Protein AF-A0A2Z6R5H4-F1 (afdb_monomer)

Structure (mmCIF, N/CA/C/O backbone):
data_AF-A0A2Z6R5H4-F1
#
_entry.id   AF-A0A2Z6R5H4-F1
#
loop_
_atom_site.group_PDB
_atom_site.id
_atom_site.type_symbol
_atom_site.label_atom_id
_atom_site.label_alt_id
_atom_site.label_comp_id
_atom_site.label_asym_id
_atom_site.label_entity_id
_atom_site.label_seq_id
_atom_site.pdbx_PDB_ins_code
_atom_site.Cartn_x
_atom_site.Cartn_y
_atom_site.Cartn_z
_atom_site.occupancy
_atom_site.B_iso_or_equiv
_atom_site.auth_seq_id
_atom_site.auth_comp_id
_atom_site.auth_asym_id
_atom_site.auth_atom_id
_atom_site.pdbx_PDB_model_num
ATOM 1 N N . MET A 1 1 ? -3.017 15.406 20.277 1.00 67.44 1 MET A N 1
ATOM 2 C CA . MET A 1 1 ? -3.086 14.235 19.379 1.00 67.44 1 MET A CA 1
ATOM 3 C C . MET A 1 1 ? -2.894 12.911 20.128 1.00 67.44 1 MET A C 1
ATOM 5 O O . MET A 1 1 ? -3.797 12.103 20.088 1.00 67.44 1 MET A O 1
ATOM 9 N N . ILE A 1 2 ? -1.817 12.682 20.895 1.00 77.56 2 ILE A N 1
ATOM 10 C CA . ILE A 1 2 ? -1.639 11.403 21.632 1.00 77.56 2 ILE A CA 1
ATOM 11 C C . ILE A 1 2 ? -2.570 11.236 22.850 1.00 77.56 2 ILE A C 1
ATOM 13 O O . ILE A 1 2 ? -3.111 10.157 23.079 1.00 77.56 2 ILE A O 1
ATOM 17 N N . LYS A 1 3 ? -2.824 12.319 23.601 1.00 86.56 3 LYS A N 1
ATOM 18 C CA . LYS A 1 3 ? -3.704 12.290 24.785 1.00 86.56 3 LYS A CA 1
ATOM 19 C C . LYS A 1 3 ? -5.147 11.893 24.453 1.00 86.56 3 LYS A C 1
ATOM 21 O O . LYS A 1 3 ? -5.772 11.202 25.246 1.00 86.56 3 LYS A O 1
ATOM 26 N N . SER A 1 4 ? -5.666 12.289 23.288 1.00 84.25 4 SER A N 1
ATOM 27 C CA . SER A 1 4 ? -7.026 11.928 22.866 1.00 84.25 4 SER A CA 1
ATOM 28 C C . SER A 1 4 ? -7.162 10.427 22.625 1.00 84.25 4 SER A C 1
ATOM 30 O O . SER A 1 4 ? -8.132 9.842 23.089 1.00 84.25 4 SER A O 1
ATOM 32 N N . PHE A 1 5 ? -6.158 9.783 22.023 1.00 81.06 5 PHE A N 1
ATOM 33 C CA . PHE A 1 5 ? -6.157 8.328 21.838 1.00 81.06 5 PHE A CA 1
ATOM 34 C C . PHE A 1 5 ? -6.057 7.568 23.166 1.00 81.06 5 PHE A C 1
ATOM 36 O O . PHE A 1 5 ? -6.724 6.553 23.350 1.00 81.06 5 PHE A O 1
ATOM 43 N N . ILE A 1 6 ? -5.265 8.070 24.121 1.00 84.62 6 ILE A N 1
ATOM 44 C CA . ILE A 1 6 ? -5.173 7.477 25.466 1.00 84.62 6 ILE A CA 1
ATOM 45 C C . ILE A 1 6 ? -6.519 7.589 26.193 1.00 84.62 6 ILE A C 1
ATOM 47 O O . ILE A 1 6 ? -6.988 6.612 26.776 1.00 84.62 6 ILE A O 1
ATOM 51 N N . ASN A 1 7 ? -7.161 8.757 26.125 1.00 89.69 7 ASN A N 1
ATOM 52 C CA . ASN A 1 7 ? -8.458 8.991 26.754 1.00 89.69 7 ASN A CA 1
ATOM 53 C C . ASN A 1 7 ? -9.560 8.133 26.125 1.00 89.69 7 ASN A C 1
ATOM 55 O O . ASN A 1 7 ? -10.330 7.511 26.852 1.00 89.69 7 ASN A O 1
ATOM 59 N N . GLU A 1 8 ? -9.596 8.035 24.795 1.00 87.19 8 GLU A N 1
ATOM 60 C CA . GLU A 1 8 ? -10.532 7.169 24.076 1.00 87.19 8 GLU A CA 1
ATOM 61 C C . GLU A 1 8 ? -10.332 5.698 24.461 1.00 87.19 8 GLU A C 1
ATOM 63 O O . GLU A 1 8 ? -11.297 4.982 24.721 1.00 87.19 8 GLU A O 1
ATOM 68 N N . ARG A 1 9 ? -9.080 5.245 24.592 1.00 82.88 9 ARG A N 1
ATOM 69 C CA . ARG A 1 9 ? -8.778 3.882 25.041 1.00 82.88 9 ARG A CA 1
ATOM 70 C C . ARG A 1 9 ? -9.242 3.629 26.476 1.00 82.88 9 ARG A C 1
ATOM 72 O O . ARG A 1 9 ? -9.796 2.570 26.752 1.00 82.88 9 ARG A O 1
ATOM 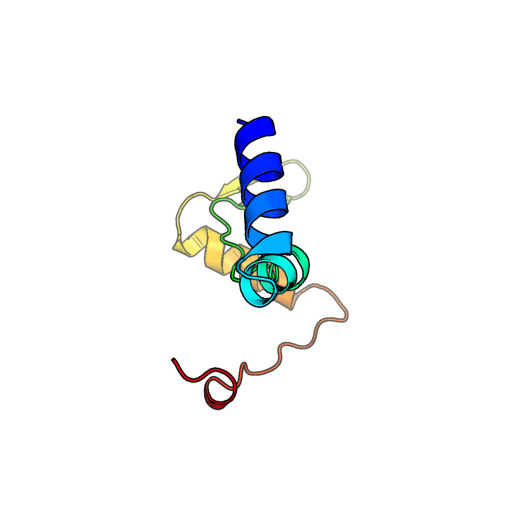79 N N . ASN A 1 10 ? -9.041 4.590 27.375 1.00 89.88 10 ASN A N 1
ATOM 80 C CA . ASN A 1 10 ? -9.480 4.490 28.769 1.00 89.88 10 ASN A CA 1
ATOM 81 C C . ASN A 1 10 ? -11.010 4.480 28.890 1.00 89.88 10 ASN A C 1
ATOM 83 O O . ASN A 1 10 ? -11.549 3.754 29.723 1.00 89.88 10 ASN A O 1
ATOM 87 N N . HIS A 1 11 ? -11.702 5.246 28.046 1.00 91.50 11 HIS A N 1
ATOM 88 C CA . HIS A 1 11 ? -13.158 5.217 27.951 1.00 91.50 11 HIS A CA 1
ATOM 89 C C . HIS A 1 11 ? -13.643 3.869 27.404 1.00 91.50 11 HIS A C 1
ATOM 91 O O . HIS A 1 11 ? -14.444 3.198 28.045 1.00 91.50 11 HIS A O 1
ATOM 97 N N . ASN A 1 12 ? -13.064 3.387 26.300 1.00 89.69 12 ASN A N 1
ATOM 98 C CA . ASN A 1 12 ? -13.398 2.078 25.738 1.00 89.69 12 ASN A CA 1
ATOM 99 C C . ASN A 1 12 ? -13.100 0.932 26.722 1.00 89.69 12 ASN A C 1
ATOM 101 O O . ASN A 1 12 ? -13.855 -0.029 26.786 1.00 89.69 12 ASN A O 1
ATOM 105 N N . TYR A 1 13 ? -12.050 1.020 27.540 1.00 86.88 13 TYR A N 1
ATOM 106 C CA . TYR A 1 13 ? -11.779 0.019 28.579 1.00 86.88 13 TYR A CA 1
ATOM 107 C C . TYR A 1 13 ? -12.917 -0.104 29.606 1.00 86.88 13 TYR A C 1
ATOM 109 O O . TYR A 1 13 ? -13.224 -1.209 30.059 1.00 86.88 13 TYR A O 1
ATOM 117 N N . LYS A 1 14 ? -13.551 1.018 29.962 1.00 90.69 14 LYS A N 1
ATOM 118 C CA . LYS A 1 14 ? -14.657 1.053 30.924 1.00 90.69 14 LYS A CA 1
ATOM 119 C C . LYS A 1 14 ? -15.990 0.690 30.272 1.00 90.69 14 LYS A C 1
ATOM 121 O O . LYS A 1 14 ? -16.683 -0.192 30.770 1.00 90.69 14 LYS A O 1
ATOM 126 N N . ASP A 1 15 ? -16.283 1.312 29.133 1.00 92.00 15 ASP A N 1
ATOM 127 C CA . ASP A 1 15 ? -17.640 1.394 28.588 1.00 92.00 15 ASP A CA 1
ATOM 128 C C . ASP A 1 15 ? -17.833 0.570 27.302 1.00 92.00 15 ASP A C 1
ATOM 130 O O . ASP A 1 15 ? -18.955 0.218 26.947 1.00 92.00 15 ASP A O 1
ATOM 134 N N . ASN A 1 16 ? -16.752 0.208 26.597 1.00 87.12 16 ASN A N 1
ATOM 135 C CA . ASN A 1 16 ? -16.825 -0.570 25.356 1.00 87.12 16 ASN A CA 1
ATOM 136 C C . ASN A 1 16 ? -15.601 -1.481 25.159 1.00 87.12 16 ASN A C 1
ATOM 138 O O . ASN A 1 16 ? -14.749 -1.271 24.286 1.00 87.12 16 ASN A O 1
ATOM 142 N N . LYS A 1 17 ? -15.518 -2.519 26.001 1.00 86.81 17 LYS A N 1
ATOM 143 C CA . LYS A 1 17 ? -14.379 -3.452 26.053 1.00 86.81 17 LYS A CA 1
ATOM 144 C C . LYS A 1 17 ? -14.111 -4.136 24.710 1.00 86.81 17 LYS A C 1
ATOM 146 O O . LYS A 1 17 ? -12.955 -4.372 24.380 1.00 86.81 17 LYS A O 1
ATOM 151 N N . LYS A 1 18 ? -15.151 -4.387 23.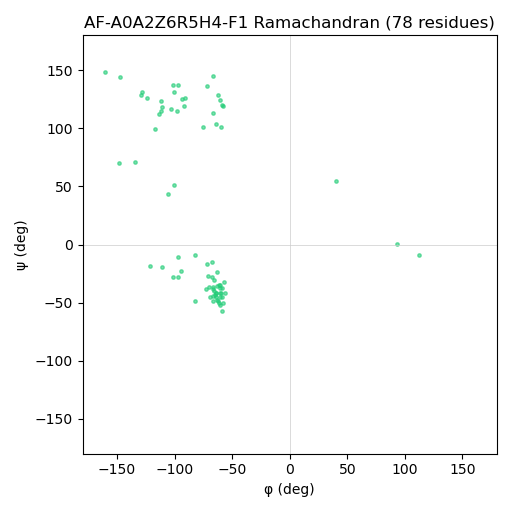904 1.00 83.81 18 LYS A N 1
ATOM 152 C CA . LYS A 1 18 ? -15.015 -4.919 22.538 1.00 83.81 18 LYS A CA 1
ATOM 153 C C . LYS A 1 18 ? -14.241 -3.952 21.640 1.00 83.81 18 LYS A C 1
ATOM 155 O O . LYS A 1 18 ? -13.277 -4.357 21.009 1.00 83.81 18 LYS A O 1
ATOM 160 N N . ARG A 1 19 ? -14.597 -2.663 21.632 1.00 82.88 19 ARG A N 1
ATOM 161 C CA . ARG A 1 19 ? -13.871 -1.635 20.865 1.00 82.88 19 ARG A CA 1
ATOM 162 C C . ARG A 1 19 ? -12.429 -1.463 21.352 1.00 82.88 19 ARG A C 1
ATOM 164 O O . ARG A 1 19 ? -11.540 -1.252 20.533 1.00 82.88 19 ARG A O 1
ATOM 171 N N . MET A 1 20 ? -12.186 -1.590 22.661 1.00 85.44 20 MET A N 1
ATOM 172 C CA . MET A 1 20 ? -10.832 -1.614 23.234 1.00 85.44 20 MET A CA 1
ATOM 173 C C . MET A 1 20 ? -10.024 -2.791 22.680 1.00 85.44 20 MET A C 1
ATOM 175 O O . MET A 1 20 ? -8.949 -2.557 22.132 1.00 85.44 20 MET A O 1
ATOM 179 N N . ILE A 1 21 ? -10.562 -4.013 22.753 1.00 78.19 21 ILE A N 1
ATOM 180 C CA . ILE A 1 21 ? -9.924 -5.222 22.216 1.00 78.19 21 ILE A CA 1
ATOM 181 C C . ILE A 1 21 ? -9.669 -5.059 20.714 1.00 78.19 21 ILE A C 1
ATOM 183 O O . ILE A 1 21 ? -8.528 -5.164 20.291 1.00 78.19 21 ILE A O 1
ATOM 187 N N . ASN A 1 22 ? -10.662 -4.659 19.922 1.00 74.56 22 ASN A N 1
ATOM 188 C CA . ASN A 1 22 ? -10.489 -4.442 18.484 1.00 74.56 22 ASN A CA 1
ATOM 189 C C . ASN A 1 22 ? -9.415 -3.385 18.167 1.00 74.56 22 ASN A C 1
ATOM 191 O O . ASN A 1 22 ? -8.630 -3.559 17.242 1.00 74.56 22 ASN A O 1
ATOM 195 N N . SER A 1 23 ? -9.301 -2.314 18.961 1.00 71.62 23 SER A N 1
ATOM 196 C CA . SER A 1 23 ? -8.246 -1.304 18.766 1.00 71.62 23 SER A CA 1
ATOM 197 C C . SER A 1 23 ? -6.819 -1.8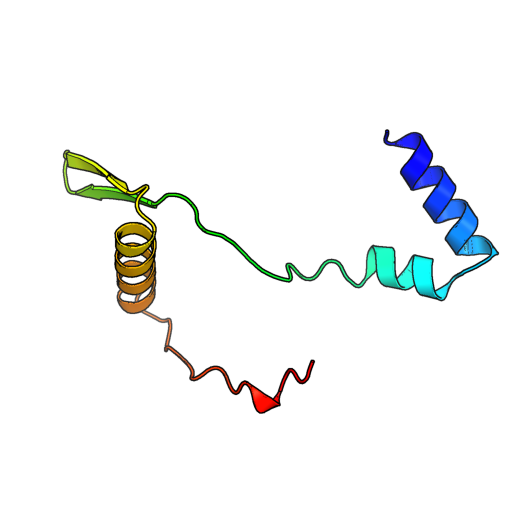38 18.955 1.00 71.62 23 SER A C 1
ATOM 199 O O . SER A 1 23 ? -5.881 -1.249 18.413 1.00 71.62 23 SER A O 1
ATOM 201 N N . ILE A 1 24 ? -6.654 -2.929 19.717 1.00 73.75 24 ILE A N 1
ATOM 202 C CA . ILE A 1 24 ? -5.360 -3.576 19.976 1.00 73.75 24 ILE A CA 1
ATOM 203 C C . ILE A 1 24 ? -5.152 -4.835 19.121 1.00 73.75 24 ILE A C 1
ATOM 205 O O . ILE A 1 24 ? -4.007 -5.150 18.810 1.00 73.75 24 ILE A O 1
ATOM 209 N N . THR A 1 25 ? -6.220 -5.530 18.718 1.00 72.19 25 THR A N 1
ATOM 210 C CA . THR A 1 25 ? -6.154 -6.778 17.940 1.00 72.19 25 THR A CA 1
ATOM 211 C C . THR A 1 25 ? -6.333 -6.582 16.431 1.00 72.19 25 THR A C 1
ATOM 213 O O . THR A 1 25 ? -5.773 -7.353 15.661 1.00 72.19 25 THR A O 1
ATOM 216 N N . GLU A 1 26 ? -7.055 -5.556 15.965 1.00 61.53 26 GLU A N 1
ATOM 217 C CA . GLU A 1 26 ? -7.450 -5.393 14.550 1.00 61.53 26 GLU A CA 1
ATOM 218 C C . GLU A 1 26 ? -6.667 -4.302 13.802 1.00 61.53 26 GLU A C 1
ATOM 220 O O . GLU A 1 26 ? -7.218 -3.551 12.994 1.00 61.53 26 GLU A O 1
ATOM 225 N N . LYS A 1 27 ? -5.349 -4.231 13.994 1.00 61.31 27 LYS A N 1
ATOM 226 C CA . LYS A 1 27 ? -4.474 -3.557 13.019 1.00 61.31 27 LYS A CA 1
ATOM 227 C C . LYS A 1 27 ? -3.772 -4.569 12.123 1.00 61.31 27 LYS A C 1
ATOM 229 O O . LYS A 1 27 ? -2.563 -4.511 11.932 1.00 61.31 27 LYS A O 1
ATOM 234 N N . HIS A 1 28 ? -4.541 -5.482 11.533 1.00 60.53 28 HIS A N 1
ATOM 235 C CA . HIS A 1 28 ? -4.074 -6.118 10.308 1.00 60.53 28 HIS A CA 1
ATOM 236 C C . HIS A 1 28 ? -3.929 -5.025 9.247 1.00 60.53 28 HIS A C 1
ATOM 238 O O . HIS A 1 28 ? -4.844 -4.221 9.051 1.00 60.53 28 HIS A O 1
ATOM 244 N N . ILE A 1 29 ? -2.770 -4.964 8.591 1.00 66.75 29 ILE A N 1
ATOM 245 C CA . ILE A 1 29 ? -2.583 -4.127 7.406 1.00 66.75 29 ILE A CA 1
ATOM 246 C C . ILE A 1 29 ? -3.608 -4.617 6.377 1.00 66.75 29 ILE A C 1
ATOM 24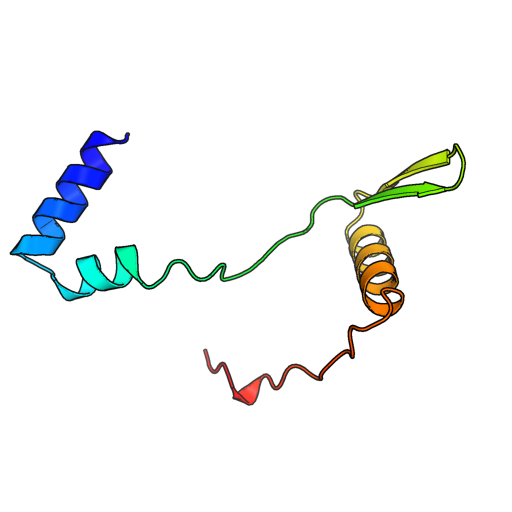8 O O . ILE A 1 29 ? -3.435 -5.678 5.786 1.00 66.75 29 ILE A O 1
ATOM 252 N N . LYS A 1 30 ? -4.720 -3.885 6.232 1.00 68.56 30 LYS A N 1
ATOM 253 C CA . LYS A 1 30 ? -5.836 -4.280 5.355 1.00 68.56 30 LYS A CA 1
ATOM 254 C C . LYS A 1 30 ? -5.424 -4.264 3.883 1.00 68.56 30 LYS A C 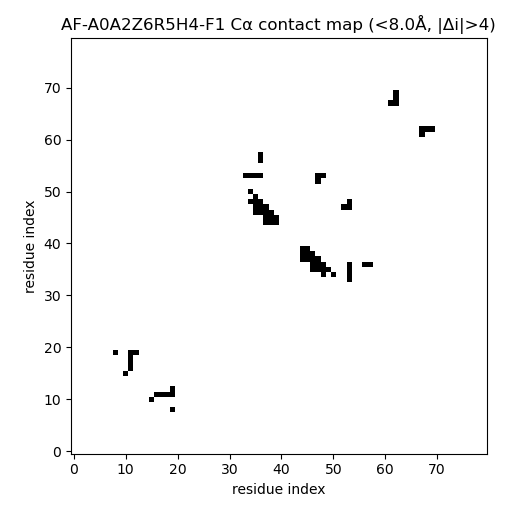1
ATOM 256 O O . LYS A 1 30 ? -5.933 -5.046 3.088 1.00 68.56 30 LYS A O 1
ATOM 261 N N . SER A 1 31 ? -4.491 -3.381 3.541 1.00 74.81 31 SER A N 1
ATOM 262 C CA . SER A 1 31 ? -3.953 -3.216 2.197 1.00 74.81 31 SER A CA 1
ATOM 263 C C . SER A 1 31 ? -2.608 -2.498 2.251 1.00 74.81 31 SER A C 1
ATOM 265 O O . SER A 1 31 ? -2.397 -1.629 3.098 1.00 74.81 31 SER A O 1
ATOM 267 N N . ILE A 1 32 ? -1.731 -2.824 1.308 1.00 80.31 32 ILE A N 1
ATOM 268 C CA . ILE A 1 32 ? -0.537 -2.042 0.985 1.00 80.31 32 ILE A CA 1
ATOM 269 C C . ILE A 1 32 ? -0.779 -1.473 -0.410 1.00 80.31 32 ILE A C 1
ATOM 271 O O . ILE A 1 32 ? -1.054 -2.237 -1.335 1.00 80.31 32 ILE A O 1
ATOM 275 N N . SER A 1 33 ? -0.715 -0.152 -0.555 1.00 87.38 33 SER A N 1
ATOM 276 C CA . SER A 1 33 ? -0.655 0.508 -1.858 1.00 87.38 33 SER A CA 1
ATOM 277 C C . SER A 1 33 ? 0.801 0.819 -2.181 1.00 87.38 33 SER A C 1
ATOM 279 O O . SER A 1 33 ? 1.564 1.245 -1.312 1.00 87.38 33 SER A O 1
ATOM 281 N N . ILE A 1 34 ? 1.194 0.570 -3.426 1.00 91.69 34 ILE A N 1
ATOM 282 C CA . ILE A 1 34 ? 2.516 0.915 -3.941 1.00 91.69 34 ILE A CA 1
ATOM 283 C C . ILE A 1 34 ? 2.286 1.991 -4.989 1.00 91.69 34 ILE A C 1
ATOM 285 O O . ILE A 1 34 ? 1.690 1.716 -6.024 1.00 91.69 34 ILE A O 1
ATOM 289 N N . ASP A 1 35 ? 2.746 3.205 -4.700 1.00 93.50 35 ASP A N 1
ATOM 290 C CA . ASP A 1 35 ? 2.544 4.355 -5.587 1.00 93.50 35 ASP A CA 1
ATOM 291 C C . ASP A 1 35 ? 3.735 4.571 -6.525 1.00 93.50 35 ASP A C 1
ATOM 293 O O . ASP A 1 35 ? 3.613 5.231 -7.554 1.00 93.50 35 ASP A O 1
ATOM 297 N N . LYS A 1 36 ? 4.916 4.065 -6.146 1.00 94.56 36 LYS A N 1
ATOM 298 C CA . LYS A 1 36 ? 6.167 4.249 -6.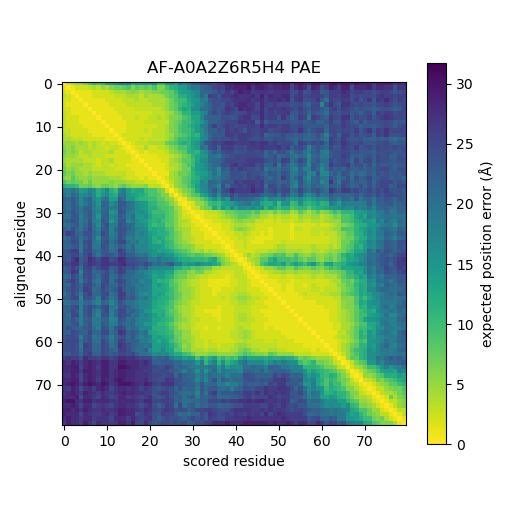885 1.00 94.56 36 LYS A CA 1
ATOM 299 C C . LYS A 1 36 ? 7.065 3.032 -6.748 1.00 94.56 36 LYS A C 1
ATOM 301 O O . LYS A 1 36 ? 7.150 2.445 -5.670 1.00 94.56 36 LYS A O 1
ATOM 306 N N . VAL A 1 37 ? 7.788 2.710 -7.815 1.00 93.81 37 VAL A N 1
ATOM 307 C CA . VAL A 1 37 ? 8.804 1.650 -7.821 1.00 93.81 37 VAL A CA 1
ATOM 308 C C . VAL A 1 37 ? 10.128 2.242 -8.266 1.00 93.81 37 VAL A C 1
ATOM 310 O O . VAL A 1 37 ? 10.215 2.857 -9.325 1.00 93.81 37 VAL A O 1
ATOM 313 N N . TYR A 1 38 ? 11.163 2.048 -7.455 1.00 94.06 38 TYR A N 1
ATOM 314 C CA . TYR A 1 38 ? 12.533 2.393 -7.811 1.00 94.06 38 TYR A CA 1
ATOM 315 C C . TYR A 1 38 ? 13.275 1.132 -8.248 1.00 94.06 38 TYR A C 1
ATOM 317 O O . TYR A 1 38 ? 13.240 0.114 -7.555 1.00 94.06 38 TYR A O 1
ATOM 325 N N . TYR A 1 39 ? 13.948 1.210 -9.390 1.00 90.31 39 TYR A N 1
ATOM 326 C CA . TYR A 1 39 ? 14.740 0.125 -9.945 1.00 90.31 39 TYR A CA 1
ATOM 327 C C . TYR A 1 39 ? 16.136 0.629 -10.305 1.00 90.31 39 TYR A C 1
ATOM 329 O O . TYR A 1 39 ? 16.280 1.635 -11.002 1.00 90.31 39 TYR A O 1
ATOM 337 N N . ASN A 1 40 ? 17.150 -0.090 -9.829 1.00 90.31 40 ASN A N 1
ATOM 338 C CA . ASN A 1 40 ? 18.546 0.135 -10.173 1.00 90.31 40 ASN A CA 1
ATOM 339 C C . ASN A 1 40 ? 19.033 -1.048 -11.013 1.00 90.31 40 ASN A C 1
ATOM 341 O O . ASN A 1 40 ? 19.041 -2.185 -10.541 1.00 90.31 40 ASN A O 1
ATOM 345 N N . ASP A 1 41 ? 19.443 -0.766 -12.247 1.00 85.62 41 ASP A N 1
ATOM 346 C CA . ASP A 1 41 ? 20.163 -1.715 -13.093 1.00 85.62 41 ASP A CA 1
ATOM 347 C C . ASP A 1 41 ? 21.551 -1.162 -13.378 1.00 85.62 41 ASP A C 1
ATOM 349 O O . ASP A 1 41 ? 21.715 -0.269 -14.210 1.00 85.62 41 ASP A O 1
ATOM 353 N N . ASN A 1 42 ? 22.541 -1.657 -12.630 1.00 80.62 42 ASN A N 1
ATOM 354 C CA . ASN A 1 42 ? 23.967 -1.468 -12.895 1.00 80.62 42 ASN A CA 1
ATOM 355 C C . ASN A 1 42 ? 24.334 -0.046 -13.368 1.00 80.62 42 ASN A C 1
ATOM 357 O O . ASN A 1 42 ? 25.014 0.116 -14.382 1.00 80.62 42 ASN A O 1
ATOM 361 N N . ARG A 1 43 ? 23.936 0.968 -12.576 1.00 80.38 43 ARG A N 1
ATOM 362 C CA . ARG A 1 43 ? 24.155 2.430 -12.748 1.00 80.38 43 ARG A CA 1
ATOM 363 C C . ARG A 1 43 ? 23.052 3.209 -13.466 1.00 80.38 43 ARG A C 1
ATOM 365 O O . ARG A 1 43 ? 23.190 4.425 -13.601 1.00 80.38 43 ARG A O 1
ATOM 372 N N . LYS A 1 44 ? 21.968 2.566 -13.897 1.00 89.19 44 LYS A N 1
ATOM 373 C CA . LYS A 1 44 ? 20.768 3.272 -14.347 1.00 89.19 44 LYS A CA 1
ATOM 374 C C . LYS A 1 44 ? 19.693 3.223 -13.271 1.00 89.19 44 LYS A C 1
ATOM 376 O O . LYS A 1 44 ? 19.156 2.161 -12.963 1.00 89.19 44 LYS A O 1
ATOM 381 N N . ASP A 1 45 ? 19.352 4.403 -12.778 1.00 91.62 45 ASP A N 1
ATOM 382 C CA . ASP A 1 45 ? 18.269 4.608 -11.827 1.00 91.62 45 ASP A CA 1
ATOM 383 C C . ASP A 1 45 ? 16.995 4.961 -12.580 1.00 91.62 45 ASP A C 1
ATOM 385 O O . ASP A 1 45 ? 16.975 5.890 -13.388 1.00 91.62 45 ASP A O 1
ATOM 389 N N . THR A 1 46 ? 15.928 4.207 -12.332 1.00 93.69 46 THR A N 1
ATOM 390 C CA . THR A 1 46 ? 14.608 4.473 -12.910 1.00 93.69 46 THR A CA 1
ATOM 391 C C . THR A 1 46 ? 13.559 4.507 -11.806 1.00 93.69 46 THR A C 1
ATOM 393 O O . THR A 1 46 ? 13.504 3.615 -10.960 1.00 93.69 46 THR A O 1
ATOM 396 N N . LEU A 1 47 ? 12.731 5.554 -11.814 1.00 95.75 47 LEU A N 1
ATOM 397 C CA . LEU A 1 47 ? 11.592 5.718 -10.916 1.00 95.75 47 LEU A CA 1
ATOM 398 C C . LEU A 1 47 ? 10.302 5.617 -11.729 1.00 95.75 47 LEU A C 1
ATOM 400 O O . LEU A 1 47 ? 10.024 6.484 -12.553 1.00 95.75 47 LEU A O 1
ATOM 404 N N . TYR A 1 48 ? 9.512 4.582 -11.467 1.00 95.44 48 TYR A N 1
ATOM 405 C CA . TYR A 1 48 ? 8.193 4.396 -12.059 1.00 95.44 48 TYR A CA 1
ATOM 406 C C . TYR A 1 48 ? 7.134 5.036 -11.166 1.00 95.44 48 TYR A C 1
ATOM 408 O O . TYR A 1 48 ? 7.068 4.736 -9.971 1.00 95.44 48 TYR A O 1
ATOM 416 N N . THR A 1 49 ? 6.322 5.918 -11.746 1.00 95.25 49 THR A N 1
ATOM 417 C CA . THR A 1 49 ? 5.190 6.590 -11.082 1.00 95.25 49 THR A CA 1
ATOM 418 C C . THR A 1 49 ? 3.856 6.328 -11.771 1.00 95.25 49 THR A C 1
ATOM 420 O O . THR A 1 49 ? 2.812 6.535 -11.159 1.00 95.25 49 THR A O 1
ATOM 423 N N . GLU A 1 50 ? 3.876 5.881 -13.028 1.00 96.81 50 GLU A N 1
ATOM 424 C CA . GLU A 1 50 ? 2.666 5.515 -13.759 1.00 96.81 50 GLU A CA 1
ATOM 425 C C . GLU A 1 50 ? 2.093 4.206 -13.219 1.00 96.81 50 GLU A C 1
ATOM 427 O O . GLU A 1 50 ? 2.818 3.239 -12.974 1.00 96.81 50 GLU A O 1
ATOM 432 N N . VAL A 1 51 ? 0.769 4.163 -13.051 1.00 93.12 51 VAL A N 1
ATOM 433 C CA . VAL A 1 51 ? 0.064 3.054 -12.384 1.00 93.12 51 VAL A CA 1
ATOM 434 C C . VAL A 1 51 ? 0.365 1.706 -13.042 1.00 93.12 51 VAL A C 1
ATOM 436 O O . VAL A 1 51 ? 0.576 0.707 -12.350 1.00 93.12 51 VAL A O 1
ATOM 439 N N . GLN A 1 52 ? 0.397 1.673 -14.376 1.00 94.88 52 GLN A N 1
ATOM 440 C CA . GLN A 1 52 ? 0.650 0.447 -15.127 1.00 94.88 52 GLN A CA 1
ATOM 441 C C . GLN A 1 52 ? 2.102 -0.025 -14.958 1.00 94.88 52 GLN A C 1
ATOM 443 O O . GLN A 1 52 ? 2.329 -1.189 -14.632 1.00 94.88 52 GLN A O 1
ATOM 448 N N . ASP A 1 53 ? 3.072 0.887 -15.052 1.00 94.38 53 ASP A N 1
ATOM 449 C CA . ASP A 1 53 ? 4.492 0.564 -14.885 1.00 94.38 53 ASP A CA 1
ATOM 450 C C . ASP A 1 53 ? 4.806 0.075 -13.468 1.00 94.38 53 ASP A C 1
ATOM 452 O O . ASP A 1 53 ? 5.547 -0.895 -13.286 1.00 94.38 53 ASP A O 1
ATOM 456 N N . VAL A 1 54 ? 4.217 0.721 -12.455 1.00 94.50 54 VAL A N 1
ATOM 457 C CA . VAL A 1 54 ? 4.328 0.321 -11.046 1.00 94.50 54 VAL A CA 1
ATOM 458 C C . VAL A 1 54 ? 3.807 -1.100 -10.851 1.00 94.50 54 VAL A C 1
ATOM 460 O O . VAL A 1 54 ? 4.469 -1.913 -10.200 1.00 94.50 54 VAL A O 1
ATOM 463 N N . LYS A 1 55 ? 2.653 -1.426 -11.441 1.00 92.75 55 LYS A N 1
ATOM 464 C CA . LYS A 1 55 ? 2.056 -2.764 -11.375 1.00 92.75 55 LYS A CA 1
ATOM 465 C C . LYS A 1 55 ? 2.948 -3.815 -12.034 1.00 92.75 55 LYS A C 1
ATOM 467 O O . LYS A 1 55 ? 3.209 -4.855 -11.426 1.00 92.75 55 LYS A O 1
ATOM 472 N N . ASP A 1 56 ? 3.442 -3.540 -13.234 1.00 93.62 56 ASP A N 1
ATOM 473 C CA . ASP A 1 56 ? 4.229 -4.502 -14.005 1.00 93.62 56 ASP A CA 1
ATOM 474 C C . ASP A 1 56 ? 5.576 -4.795 -13.333 1.00 93.62 56 ASP A C 1
ATOM 476 O O . ASP A 1 56 ? 5.936 -5.960 -13.152 1.00 93.62 56 ASP A O 1
ATOM 480 N N . HIS A 1 57 ? 6.275 -3.765 -12.849 1.00 92.25 57 HIS A N 1
ATOM 481 C CA . HIS A 1 57 ? 7.555 -3.940 -12.155 1.00 92.25 57 HIS A CA 1
ATOM 482 C C . HIS A 1 57 ? 7.402 -4.593 -10.780 1.00 92.25 57 HIS A C 1
ATOM 484 O O . HIS A 1 57 ? 8.234 -5.419 -10.397 1.00 92.25 57 HIS A O 1
ATOM 490 N N . THR A 1 58 ? 6.324 -4.278 -10.057 1.00 91.31 58 THR A N 1
ATOM 491 C CA . THR A 1 58 ? 5.994 -4.945 -8.791 1.00 91.31 58 THR A CA 1
ATOM 492 C C . THR A 1 58 ? 5.769 -6.438 -9.019 1.00 91.31 58 THR A C 1
ATOM 494 O O . THR A 1 58 ? 6.384 -7.268 -8.349 1.00 91.31 58 THR A O 1
ATOM 497 N N . ASN A 1 59 ? 4.935 -6.796 -9.999 1.00 90.44 59 ASN A N 1
ATOM 498 C CA . ASN A 1 59 ? 4.656 -8.194 -10.323 1.00 90.44 59 ASN A CA 1
ATOM 499 C C . ASN A 1 59 ? 5.926 -8.934 -10.741 1.00 90.44 59 ASN A C 1
ATOM 501 O O . ASN A 1 59 ? 6.192 -10.030 -10.250 1.00 90.44 59 ASN A O 1
ATOM 505 N N . LEU A 1 60 ? 6.733 -8.317 -11.606 1.00 88.62 60 LEU A N 1
ATOM 506 C CA . LEU A 1 60 ? 7.979 -8.898 -12.086 1.00 88.62 60 LEU A CA 1
ATOM 507 C C . LEU A 1 60 ? 8.959 -9.189 -10.945 1.00 88.62 60 LEU A C 1
ATOM 509 O O . LEU A 1 60 ? 9.590 -10.245 -10.936 1.00 88.62 60 LEU A O 1
ATOM 513 N N . HIS A 1 61 ? 9.078 -8.269 -9.984 1.00 87.38 61 HIS A N 1
ATOM 514 C CA . HIS A 1 61 ? 9.912 -8.450 -8.801 1.00 87.38 61 HIS A CA 1
ATOM 515 C C . HIS A 1 61 ? 9.472 -9.686 -8.014 1.00 87.38 61 HIS A C 1
ATOM 517 O O . HIS A 1 61 ? 10.256 -10.618 -7.853 1.00 87.38 61 HIS A O 1
ATOM 523 N N . PHE A 1 62 ? 8.205 -9.745 -7.602 1.00 84.56 62 PHE A N 1
ATOM 524 C CA . PHE A 1 62 ? 7.704 -10.846 -6.777 1.00 84.56 62 PHE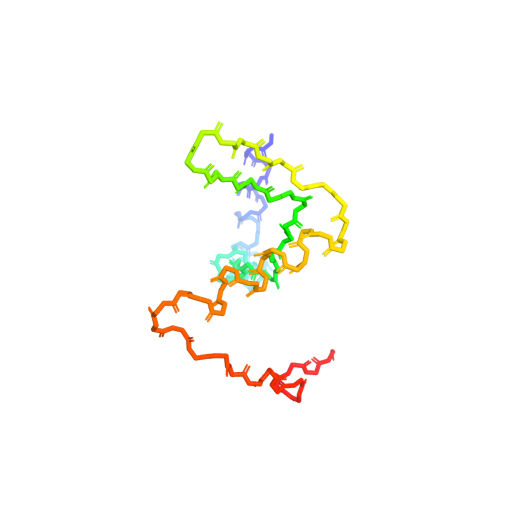 A CA 1
ATOM 525 C C . PHE A 1 62 ? 7.668 -12.197 -7.503 1.00 84.56 62 PHE A C 1
ATOM 527 O O . PHE A 1 62 ? 7.852 -13.224 -6.859 1.00 84.56 62 PHE A O 1
ATOM 534 N N . GLN A 1 63 ? 7.512 -12.218 -8.830 1.00 84.94 63 GLN A N 1
ATOM 535 C CA . GLN A 1 63 ? 7.610 -13.444 -9.634 1.00 84.94 63 GLN A CA 1
ATOM 536 C C . GLN A 1 63 ? 9.042 -13.983 -9.750 1.00 84.94 63 GLN A C 1
ATOM 538 O O . GLN A 1 63 ? 9.234 -15.178 -9.965 1.00 84.94 63 GLN A O 1
ATOM 543 N N . ARG A 1 64 ? 10.051 -13.110 -9.654 1.00 82.00 64 ARG A N 1
ATOM 544 C CA . ARG A 1 64 ? 11.468 -13.472 -9.811 1.00 82.00 64 ARG A CA 1
ATOM 545 C C . ARG A 1 64 ? 12.191 -13.703 -8.486 1.00 82.00 64 ARG A C 1
ATOM 547 O O . ARG A 1 64 ? 13.314 -14.204 -8.507 1.00 82.00 64 ARG A O 1
ATOM 554 N N . ILE A 1 65 ? 11.585 -13.366 -7.345 1.00 75.25 65 ILE A N 1
ATOM 555 C CA . ILE A 1 65 ? 12.133 -13.739 -6.037 1.00 75.25 65 ILE A CA 1
ATOM 556 C C . ILE A 1 65 ? 12.067 -15.262 -5.901 1.00 75.25 65 ILE A C 1
ATOM 558 O O . ILE A 1 65 ? 10.993 -15.857 -5.809 1.00 75.25 65 ILE A O 1
ATOM 562 N N . ALA A 1 66 ? 13.237 -15.899 -5.860 1.00 53.16 66 ALA A N 1
ATOM 563 C CA . ALA A 1 66 ? 13.352 -17.327 -5.610 1.00 53.16 66 ALA A CA 1
ATOM 564 C C . ALA A 1 66 ? 12.729 -17.680 -4.244 1.00 53.16 66 ALA A C 1
ATOM 566 O O . ALA A 1 66 ? 13.166 -17.179 -3.210 1.00 53.16 66 ALA A O 1
ATOM 567 N N . GLY A 1 67 ? 11.706 -18.541 -4.249 1.00 60.50 67 GLY A N 1
ATOM 568 C CA . GLY A 1 67 ? 11.056 -19.074 -3.043 1.00 60.50 67 GLY A CA 1
ATOM 569 C C . GLY A 1 67 ? 9.608 -18.627 -2.804 1.00 60.50 67 GLY A C 1
ATOM 570 O O . GLY A 1 67 ? 8.949 -19.207 -1.944 1.00 60.50 67 GLY A O 1
ATOM 571 N N . ALA A 1 68 ? 9.078 -17.663 -3.564 1.00 58.75 68 ALA A N 1
ATOM 572 C CA . ALA A 1 68 ? 7.667 -17.281 -3.491 1.00 58.75 68 ALA A CA 1
ATOM 573 C C . ALA A 1 68 ? 6.865 -17.961 -4.616 1.00 58.75 68 ALA A C 1
ATOM 575 O O . ALA A 1 68 ? 7.084 -17.698 -5.796 1.00 58.75 68 ALA A O 1
ATOM 576 N N . ILE A 1 69 ? 5.933 -18.851 -4.262 1.00 58.84 69 ILE A N 1
ATOM 577 C CA . ILE A 1 69 ? 4.981 -19.444 -5.213 1.00 58.84 69 ILE A CA 1
ATOM 578 C C . ILE A 1 69 ? 3.731 -18.563 -5.203 1.00 58.84 69 ILE A C 1
ATOM 580 O O . ILE A 1 69 ? 3.089 -18.425 -4.161 1.00 58.84 69 ILE A O 1
ATOM 584 N N . ASN A 1 70 ? 3.379 -17.970 -6.348 1.00 62.12 70 ASN A N 1
ATOM 585 C CA . ASN A 1 70 ? 2.089 -17.295 -6.505 1.00 62.12 70 ASN A CA 1
ATOM 586 C C . ASN A 1 70 ? 0.963 -18.300 -6.216 1.00 62.12 70 ASN A C 1
ATOM 588 O O . ASN A 1 70 ? 0.848 -19.311 -6.906 1.00 62.12 70 ASN A O 1
ATOM 592 N N . GLN A 1 71 ? 0.141 -18.024 -5.204 1.00 62.34 71 GLN A N 1
ATOM 593 C CA . GLN A 1 71 ? -1.088 -18.771 -4.937 1.00 62.34 71 GLN A CA 1
ATOM 594 C C . GLN A 1 71 ? -2.281 -17.967 -5.449 1.00 62.34 71 GLN A C 1
ATOM 596 O O . GLN A 1 71 ? -2.345 -16.751 -5.254 1.00 62.34 71 GLN A O 1
ATOM 601 N N . GLU A 1 72 ? -3.236 -18.637 -6.093 1.00 70.50 72 GLU A N 1
ATOM 602 C CA . GLU A 1 72 ? -4.501 -18.005 -6.456 1.00 70.50 72 GLU A CA 1
ATOM 603 C C . GLU A 1 72 ? -5.225 -17.523 -5.198 1.00 70.50 72 GLU A C 1
ATOM 605 O O . GLU A 1 72 ? -5.502 -18.280 -4.262 1.00 70.50 72 GLU A O 1
ATOM 610 N N . LYS A 1 73 ? -5.547 -16.230 -5.178 1.00 63.06 73 LYS A N 1
ATOM 611 C CA . LYS A 1 73 ? -6.321 -15.630 -4.100 1.00 63.06 73 LYS A CA 1
ATOM 612 C C . LYS A 1 73 ? -7.784 -16.045 -4.262 1.00 63.06 73 LYS A C 1
ATOM 614 O O . LYS A 1 73 ? -8.506 -15.469 -5.071 1.00 63.06 73 LYS A O 1
ATOM 619 N N . ASN A 1 74 ? -8.226 -17.030 -3.482 1.00 72.12 74 ASN A N 1
ATOM 620 C CA . ASN A 1 74 ? -9.634 -17.423 -3.419 1.00 72.12 74 ASN A CA 1
ATOM 621 C C . ASN A 1 74 ? -10.476 -16.269 -2.848 1.00 72.12 74 ASN A C 1
ATOM 623 O O . ASN A 1 74 ? -10.472 -16.013 -1.644 1.00 72.12 74 ASN A O 1
ATOM 627 N N . MET A 1 75 ? -11.203 -15.565 -3.720 1.00 65.88 75 MET A N 1
ATOM 628 C CA . MET A 1 75 ? -12.062 -14.434 -3.334 1.00 65.88 75 MET A CA 1
ATOM 629 C C . MET A 1 75 ? -13.267 -14.859 -2.479 1.00 65.88 75 MET A C 1
ATOM 631 O O . MET A 1 75 ? -13.871 -14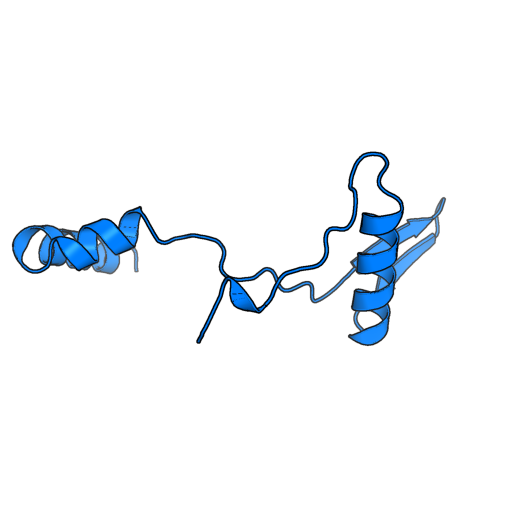.034 -1.808 1.00 65.88 75 MET A O 1
ATOM 635 N N . THR A 1 76 ? -13.578 -16.153 -2.436 1.00 70.25 76 THR A N 1
ATOM 636 C CA . THR A 1 76 ? -14.653 -16.744 -1.624 1.00 70.25 76 THR A CA 1
ATOM 637 C C . THR A 1 76 ? -14.355 -16.775 -0.122 1.00 70.25 76 THR A C 1
ATOM 639 O O . THR A 1 76 ? -15.279 -16.927 0.672 1.00 70.25 76 THR A O 1
ATOM 642 N N . LEU A 1 77 ? -13.092 -16.612 0.289 1.00 55.38 77 LEU A N 1
ATOM 643 C CA . LEU A 1 77 ? -12.682 -16.573 1.702 1.00 55.38 77 LEU A CA 1
ATOM 644 C C . LEU A 1 77 ? -12.879 -15.199 2.363 1.00 55.38 77 LEU A C 1
ATOM 646 O O . LEU A 1 77 ? -12.736 -15.089 3.579 1.00 55.38 77 LEU A O 1
ATOM 650 N N . TYR A 1 78 ? -13.209 -14.166 1.582 1.00 54.78 78 TYR A N 1
ATOM 651 C CA . TYR A 1 78 ? -13.413 -12.799 2.064 1.00 54.78 78 TYR A CA 1
ATOM 652 C C . TYR A 1 78 ? -14.689 -12.197 1.452 1.00 54.78 78 TYR A C 1
ATOM 654 O O . TYR A 1 78 ? -14.588 -11.336 0.576 1.00 54.78 78 TYR A O 1
ATOM 662 N N . PRO A 1 79 ? -15.882 -12.669 1.857 1.00 53.69 79 PRO A N 1
ATOM 663 C CA . PRO A 1 79 ? -17.130 -12.027 1.464 1.00 53.69 79 PRO A CA 1
ATOM 664 C C . PRO A 1 79 ? -17.230 -10.626 2.092 1.00 53.69 79 PRO A C 1
ATOM 666 O O . PRO A 1 79 ? -16.732 -10.412 3.201 1.00 53.69 79 PRO A O 1
ATOM 669 N N . GLU A 1 80 ? -17.825 -9.693 1.340 1.00 53.41 80 GLU A N 1
ATOM 670 C CA . GLU A 1 80 ? -18.051 -8.287 1.727 1.00 53.41 80 GLU A CA 1
ATOM 671 C C . GLU A 1 80 ? -18.879 -8.120 3.010 1.00 53.41 80 GLU A C 1
ATOM 673 O O . GLU A 1 80 ? -19.820 -8.919 3.233 1.00 53.41 80 GLU A O 1
#

Solvent-accessible surface area (backbone atoms only — not comparable to full-atom values): 5200 Å² total; per-residue (Å²): 117,70,67,58,56,53,51,51,45,56,47,20,58,75,78,34,52,66,60,36,48,44,72,73,70,64,75,67,83,87,71,84,87,79,74,63,39,79,49,77,58,98,91,46,81,45,77,35,64,52,71,66,56,29,52,52,54,52,51,50,50,56,69,65,43,90,89,57,77,91,70,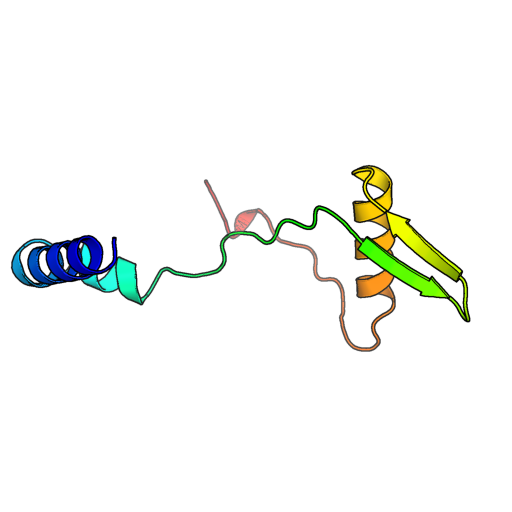86,79,67,67,82,82,63,74,131

Nearest PDB structures (foldseek):
  5k8j-assembly1_A-2  TM=3.000E-01  e=1.182E+00  Caulobacter vibrioides CB15

pLDDT: mean 80.59, std 12.82, range [53.16, 96.81]

Radius of gyration: 20.41 Å; Cα contacts (8 Å, |Δi|>4): 38; chains: 1; bounding box: 42×34×46 Å

Foldseek 3Di:
DVVVVVVVLVCCVPPPVVVNCCVVPVPDVPDDDDQWDWDDDPHDIDIDRDPVVRVVVVVVVQVPPPPDDDDDDDCVVDDD

Mean predicted aligned error: 14.81 Å

Organism: NCBI:txid94130

Secondary structure (DSSP, 8-state):
-HHHHHHHHHHHHHH-HHHHHHHHH-----------EEEEETTEEEEE-SHHHHHHHHHHHHHHSTT-PPPP--GGGS--

Sequence (80 aa):
MIKSFINERNHNYKDNKKRMINSITEKHIKSISIDKVYYNDNRKDTLYTEVQDVKDHTNLHFQRIAGAINQEKNMTLYPE